Protein AF-A0A357AKC6-F1 (afdb_monomer_lite)

Structure (mmCIF, N/CA/C/O backbone):
data_AF-A0A357AKC6-F1
#
_entry.id   AF-A0A357AKC6-F1
#
loop_
_atom_site.group_PDB
_atom_site.id
_atom_site.type_symbol
_atom_site.label_atom_id
_atom_site.label_alt_id
_atom_site.label_comp_id
_atom_site.label_asym_id
_atom_site.label_entity_id
_atom_site.label_seq_id
_atom_site.pdbx_PDB_ins_code
_atom_site.Cartn_x
_atom_site.Cartn_y
_atom_site.Cartn_z
_atom_site.occupancy
_atom_site.B_iso_or_equiv
_atom_site.auth_seq_id
_atom_site.auth_comp_id
_atom_site.auth_asym_id
_atom_site.auth_atom_id
_atom_site.pdbx_PDB_model_num
ATOM 1 N N . MET A 1 1 ? -19.192 -5.968 -11.926 1.00 89.31 1 MET A N 1
ATOM 2 C CA . MET A 1 1 ? -19.084 -4.576 -11.437 1.00 89.31 1 MET A CA 1
ATOM 3 C C . MET A 1 1 ? -20.120 -4.270 -10.359 1.00 89.31 1 MET A C 1
ATOM 5 O O . MET A 1 1 ? -19.721 -4.027 -9.232 1.00 89.31 1 MET A O 1
ATOM 9 N N . CYS A 1 2 ? -21.424 -4.367 -10.644 1.00 94.50 2 CYS A N 1
ATOM 10 C CA . CYS A 1 2 ? -22.474 -4.076 -9.656 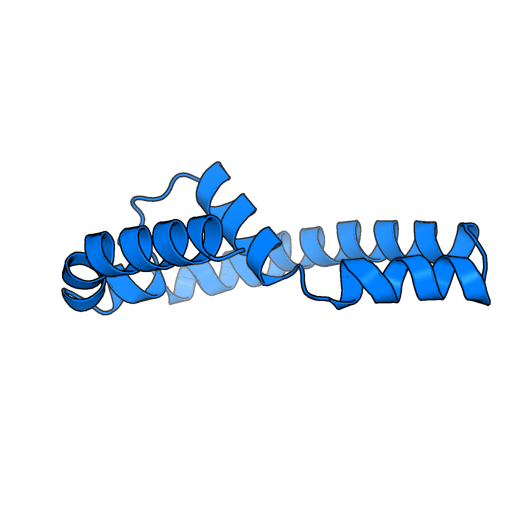1.00 94.50 2 CYS A CA 1
ATOM 11 C C . CYS A 1 2 ? -22.364 -4.931 -8.385 1.00 94.50 2 CYS A C 1
ATOM 13 O O . CYS A 1 2 ? -22.356 -4.374 -7.300 1.00 94.50 2 CYS A O 1
ATOM 15 N N . PHE A 1 3 ? -22.163 -6.249 -8.513 1.00 96.88 3 PHE A N 1
ATOM 16 C CA 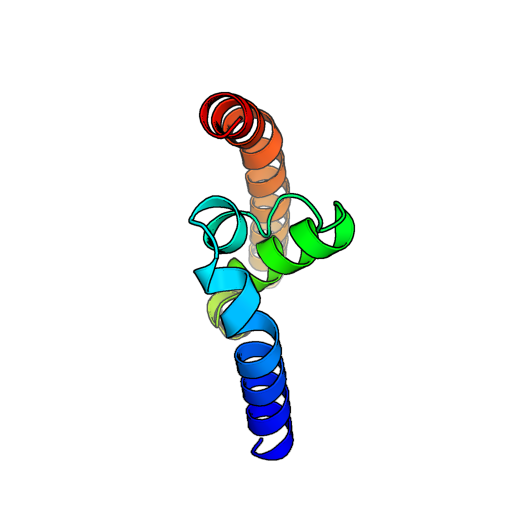. PHE A 1 3 ? -21.965 -7.133 -7.355 1.00 96.88 3 PHE A CA 1
ATOM 17 C C . PHE A 1 3 ? -20.784 -6.704 -6.470 1.00 96.88 3 PHE A C 1
ATOM 19 O O . PHE A 1 3 ? -20.928 -6.586 -5.261 1.00 96.88 3 PHE A O 1
ATOM 26 N N . TYR A 1 4 ? -19.634 -6.409 -7.082 1.00 94.56 4 TYR A N 1
ATOM 27 C CA . TYR A 1 4 ? -18.449 -5.925 -6.370 1.00 94.56 4 TYR A CA 1
ATOM 28 C C . TYR A 1 4 ? -18.740 -4.630 -5.598 1.00 94.56 4 TYR A C 1
ATOM 30 O O . TYR A 1 4 ? -18.477 -4.555 -4.402 1.00 94.56 4 TYR A O 1
ATOM 38 N N . ILE A 1 5 ? -19.353 -3.643 -6.260 1.00 96.44 5 ILE A N 1
ATOM 39 C CA . ILE A 1 5 ? -19.717 -2.368 -5.631 1.00 96.44 5 ILE A CA 1
ATOM 40 C C . ILE A 1 5 ? -20.699 -2.599 -4.476 1.00 96.44 5 ILE A C 1
ATOM 42 O O . ILE A 1 5 ? -20.510 -2.043 -3.398 1.00 96.44 5 ILE A O 1
ATOM 46 N N . SER A 1 6 ? -21.709 -3.452 -4.663 1.00 97.38 6 SER A N 1
ATOM 47 C CA . SER A 1 6 ? -22.677 -3.788 -3.615 1.00 97.38 6 SER A CA 1
ATOM 48 C C . SER A 1 6 ? -22.012 -4.417 -2.392 1.00 97.38 6 SER A C 1
ATOM 50 O O . SER A 1 6 ? -22.356 -4.053 -1.270 1.00 97.38 6 SER A O 1
ATOM 52 N N . VAL A 1 7 ? -21.036 -5.310 -2.585 1.00 97.19 7 VAL A N 1
ATOM 53 C CA . VAL A 1 7 ? -20.267 -5.909 -1.483 1.00 97.19 7 VAL A CA 1
ATOM 54 C C . VAL A 1 7 ? -19.449 -4.848 -0.744 1.00 97.19 7 VAL A C 1
ATOM 56 O O . VAL A 1 7 ? -19.517 -4.779 0.481 1.00 97.19 7 VAL A O 1
ATOM 59 N N . VAL A 1 8 ? -18.727 -3.984 -1.466 1.00 94.75 8 VAL A N 1
ATOM 60 C CA . VAL A 1 8 ? -17.906 -2.919 -0.861 1.00 94.75 8 VAL A CA 1
ATOM 61 C C . VAL A 1 8 ? -18.767 -1.932 -0.067 1.00 94.75 8 VAL A C 1
ATOM 63 O O . VAL A 1 8 ? -18.436 -1.608 1.074 1.00 94.75 8 VAL A O 1
ATOM 66 N N . ILE A 1 9 ? -19.905 -1.505 -0.624 1.00 96.12 9 ILE A N 1
ATOM 67 C CA . ILE A 1 9 ? -20.868 -0.641 0.076 1.00 96.12 9 ILE A CA 1
ATOM 68 C C . ILE A 1 9 ? -21.435 -1.350 1.311 1.00 96.12 9 ILE A C 1
ATOM 70 O O . ILE A 1 9 ? -21.532 -0.734 2.371 1.00 96.12 9 ILE A O 1
ATOM 74 N N . GLY A 1 10 ? -21.772 -2.638 1.199 1.00 96.38 10 GLY A N 1
ATOM 75 C CA . GLY A 1 10 ? -22.265 -3.441 2.318 1.00 96.38 10 GLY A CA 1
ATOM 76 C C . GLY A 1 10 ? -21.273 -3.486 3.480 1.00 96.38 10 GLY A C 1
ATOM 77 O O . GLY A 1 10 ? -21.648 -3.201 4.617 1.00 96.38 10 GLY A O 1
ATOM 78 N N . ILE A 1 11 ? -19.993 -3.742 3.193 1.00 93.94 11 ILE A N 1
ATOM 79 C CA . ILE A 1 11 ? -18.917 -3.695 4.193 1.00 93.94 11 ILE A CA 1
ATOM 80 C C . ILE A 1 11 ? -18.859 -2.298 4.826 1.00 93.94 11 ILE A C 1
ATOM 82 O O . ILE A 1 11 ? -18.925 -2.180 6.051 1.00 93.94 11 ILE A O 1
ATOM 86 N N . GLY A 1 12 ? -18.835 -1.236 4.016 1.00 92.19 12 GLY A N 1
ATOM 87 C CA . GLY A 1 12 ? -18.830 0.143 4.509 1.00 92.19 12 GLY A CA 1
ATOM 88 C C . GLY A 1 12 ? -19.980 0.430 5.477 1.00 92.19 12 GLY A C 1
ATOM 89 O O . GLY A 1 12 ? -19.749 0.938 6.571 1.00 92.19 12 GLY A O 1
ATOM 90 N N . PHE A 1 13 ? -21.203 0.026 5.133 1.00 95.19 13 PHE A N 1
ATOM 91 C CA . PHE A 1 13 ? -22.378 0.236 5.980 1.00 95.19 13 PHE A CA 1
ATOM 92 C C . PHE A 1 13 ? -22.303 -0.544 7.301 1.00 95.19 13 PHE A C 1
ATOM 94 O O . PHE A 1 13 ? -22.634 -0.001 8.356 1.00 95.19 13 PHE A O 1
ATOM 101 N N . THR A 1 14 ? -21.815 -1.790 7.275 1.00 93.06 14 THR A N 1
ATOM 102 C CA . THR A 1 14 ? -21.669 -2.604 8.497 1.00 93.06 14 THR A CA 1
ATOM 103 C C . THR A 1 14 ? -20.671 -2.017 9.495 1.00 93.06 14 THR A C 1
ATOM 105 O O . THR A 1 14 ? -20.913 -2.068 10.701 1.00 93.06 14 THR A O 1
ATOM 108 N N . TYR A 1 15 ? -19.580 -1.413 9.014 1.00 90.00 15 TYR A N 1
ATOM 109 C CA . TYR A 1 15 ? -18.545 -0.831 9.873 1.00 90.00 15 TYR A CA 1
ATOM 110 C C . TYR A 1 15 ? -18.728 0.671 10.134 1.00 90.00 15 TYR A C 1
ATOM 112 O O . TYR A 1 15 ? -18.105 1.197 11.057 1.00 90.00 15 TYR A O 1
ATOM 120 N N . ALA A 1 16 ? -19.620 1.357 9.408 1.00 89.94 16 ALA A N 1
ATOM 121 C CA . ALA A 1 16 ? -19.869 2.794 9.552 1.00 89.94 16 ALA A CA 1
ATOM 122 C C . ALA A 1 16 ? -20.279 3.194 10.974 1.00 89.94 16 ALA A C 1
ATOM 124 O O . ALA A 1 16 ? -19.856 4.239 11.467 1.00 89.94 16 ALA A O 1
ATOM 125 N N . LYS A 1 17 ? -21.079 2.364 11.656 1.00 88.56 17 LYS A N 1
ATOM 126 C CA . LYS A 1 17 ? -21.483 2.637 13.041 1.00 88.56 17 LYS A CA 1
ATOM 127 C C . LYS A 1 17 ? -20.272 2.651 13.975 1.00 88.56 17 LYS A C 1
ATOM 129 O O . LYS A 1 17 ? -20.076 3.630 14.680 1.00 88.56 17 LYS A O 1
ATOM 134 N N . ARG A 1 18 ? -19.433 1.613 13.905 1.00 86.19 18 ARG A N 1
ATOM 135 C CA . ARG A 1 18 ? -18.218 1.478 14.723 1.00 86.19 18 ARG A CA 1
ATOM 136 C C . ARG A 1 18 ? -17.193 2.573 14.421 1.00 86.19 18 ARG A C 1
ATOM 138 O O . ARG A 1 18 ? -16.571 3.106 15.331 1.00 86.19 18 ARG A O 1
ATOM 145 N N . ALA A 1 19 ? -17.035 2.931 13.149 1.00 85.88 19 ALA A N 1
ATOM 146 C CA . ALA A 1 19 ? -16.120 3.990 12.734 1.00 85.88 19 ALA A CA 1
ATOM 147 C C . ALA A 1 19 ? -16.530 5.370 13.285 1.00 85.88 19 ALA A C 1
ATOM 149 O O . ALA A 1 19 ? -15.660 6.163 13.620 1.00 85.88 19 ALA A O 1
ATOM 150 N N . ASN A 1 20 ? -17.832 5.642 13.436 1.00 89.75 20 ASN A N 1
ATOM 151 C CA . ASN A 1 20 ? -18.338 6.912 13.974 1.00 89.75 20 ASN A CA 1
ATOM 152 C C . ASN A 1 20 ? -18.286 7.021 15.510 1.00 89.75 20 ASN A C 1
ATOM 154 O O . ASN A 1 20 ? -18.570 8.089 16.046 1.00 89.75 20 ASN A O 1
ATOM 158 N N . GLU A 1 21 ? -17.944 5.952 16.235 1.00 90.31 21 GLU A N 1
ATOM 159 C CA . GLU A 1 21 ? -17.922 5.967 17.707 1.00 90.31 21 GLU A CA 1
ATOM 160 C C . GLU A 1 21 ? -16.785 6.826 18.279 1.00 90.31 21 GLU A C 1
ATOM 162 O O . GLU A 1 21 ? -16.931 7.394 19.360 1.00 90.31 21 GLU A O 1
ATOM 167 N N . SER A 1 22 ? -15.650 6.929 17.581 1.00 89.81 22 SER A N 1
ATOM 168 C CA . SER A 1 22 ? -14.532 7.781 17.995 1.00 89.81 22 SER A CA 1
ATOM 169 C C . SER A 1 22 ? -13.561 8.054 16.847 1.00 89.81 22 SER A C 1
ATOM 171 O O . SER A 1 22 ? -13.437 7.261 15.911 1.00 89.81 22 SER A O 1
ATOM 173 N N . SER A 1 23 ? -12.788 9.138 16.959 1.00 86.25 23 SER A N 1
ATOM 174 C CA . SER A 1 23 ? -11.698 9.434 16.021 1.00 86.25 23 SER A CA 1
ATOM 175 C C . SER A 1 23 ? -10.637 8.329 15.987 1.00 86.25 23 SER A C 1
ATOM 177 O O . SER A 1 23 ? -10.023 8.108 14.950 1.00 86.25 23 SER A O 1
ATOM 179 N N . GLU A 1 24 ? -10.431 7.597 17.085 1.00 86.94 24 GLU A N 1
ATOM 180 C CA . GLU A 1 24 ? -9.501 6.462 17.128 1.00 86.94 24 GLU A CA 1
ATOM 181 C C . GLU A 1 24 ? -10.023 5.266 16.311 1.00 86.94 24 GLU A C 1
ATOM 183 O O . GLU A 1 24 ? -9.284 4.642 15.543 1.00 86.94 24 GLU A O 1
ATOM 188 N N . ASN A 1 25 ? -11.320 4.971 16.417 1.00 87.75 25 ASN A N 1
ATOM 189 C CA . ASN A 1 25 ? -11.960 3.940 15.607 1.00 87.75 25 ASN A CA 1
ATOM 190 C C . ASN A 1 25 ? -11.976 4.319 14.123 1.00 87.75 25 ASN A C 1
ATOM 192 O O . ASN A 1 25 ? -11.761 3.450 13.280 1.00 87.75 25 ASN A O 1
ATOM 196 N N . PHE A 1 26 ? -12.170 5.601 13.809 1.00 87.25 26 PHE A N 1
ATOM 197 C CA . PHE A 1 26 ? -12.161 6.099 12.438 1.00 87.25 26 PHE A CA 1
ATOM 198 C C . PHE A 1 26 ? -10.763 6.080 11.802 1.00 87.25 26 PHE A C 1
ATOM 200 O O . PHE A 1 26 ? -10.601 5.597 10.685 1.00 87.25 26 PHE A O 1
ATOM 207 N N . LEU A 1 27 ? -9.749 6.596 12.505 1.00 85.62 27 LEU A N 1
ATOM 208 C CA . LEU A 1 27 ? -8.416 6.824 11.934 1.00 85.62 27 LEU A CA 1
ATOM 209 C C . LEU A 1 27 ? -7.524 5.580 11.955 1.00 85.62 27 LEU A C 1
ATOM 211 O O . LEU A 1 27 ? -6.726 5.392 11.040 1.00 85.62 27 LEU A O 1
ATOM 215 N N . ILE A 1 28 ? -7.622 4.746 12.995 1.00 86.88 28 ILE A N 1
ATOM 216 C CA . ILE A 1 28 ? -6.716 3.600 13.192 1.00 86.88 28 ILE A CA 1
ATOM 217 C C . ILE A 1 28 ? -7.453 2.284 13.480 1.00 86.88 28 ILE A C 1
ATOM 219 O O . ILE A 1 28 ? -6.836 1.310 13.919 1.00 86.88 28 ILE A O 1
ATOM 223 N N . GLY A 1 29 ? -8.775 2.234 13.271 1.00 86.44 29 GLY A N 1
ATOM 224 C CA . GLY A 1 29 ? -9.577 1.022 13.480 1.00 86.44 29 GLY A CA 1
ATOM 225 C C . GLY A 1 29 ? -9.551 0.514 14.927 1.00 86.44 29 GLY A C 1
ATOM 226 O O . GLY A 1 29 ? -9.636 -0.699 15.165 1.00 86.44 29 GLY A O 1
ATOM 227 N N . GLY A 1 30 ? -9.325 1.419 15.890 1.00 85.25 30 GLY A N 1
ATOM 228 C CA . GLY A 1 30 ? -9.158 1.088 17.308 1.00 85.25 30 GLY A CA 1
ATOM 229 C C . GLY A 1 30 ? -7.974 0.155 17.583 1.00 85.25 30 GLY A C 1
ATOM 230 O O . GLY A 1 30 ? -8.012 -0.612 18.541 1.00 85.25 30 GLY A O 1
ATOM 231 N N . ARG A 1 31 ? -6.965 0.123 16.695 1.00 86.44 31 ARG A N 1
ATOM 232 C CA . ARG A 1 31 ? -5.771 -0.748 16.781 1.00 86.44 31 ARG A CA 1
ATOM 233 C C . ARG A 1 31 ? -6.079 -2.249 16.853 1.00 86.44 31 ARG A C 1
ATOM 235 O O . ARG A 1 31 ? -5.230 -3.041 17.249 1.00 86.44 31 ARG A O 1
ATOM 242 N N . THR A 1 32 ? -7.283 -2.643 16.440 1.00 86.19 32 THR A N 1
ATOM 243 C CA . THR A 1 32 ? -7.730 -4.046 16.450 1.00 86.19 32 THR A CA 1
ATOM 244 C C . THR A 1 32 ? -7.318 -4.819 15.196 1.00 86.19 32 THR A C 1
ATOM 246 O O . THR A 1 32 ? -7.407 -6.045 15.164 1.00 86.19 32 THR A O 1
ATOM 249 N N . LEU A 1 33 ? -6.848 -4.114 14.163 1.00 85.50 33 LEU A N 1
ATOM 250 C CA . LEU A 1 33 ? -6.389 -4.705 12.911 1.00 85.50 33 LEU A CA 1
ATOM 251 C C . LEU A 1 33 ? -4.955 -5.225 13.068 1.00 85.50 33 LEU A C 1
ATOM 253 O O . LEU A 1 33 ? -4.032 -4.478 13.397 1.00 85.50 33 LEU A O 1
ATOM 257 N N . GLY A 1 34 ? -4.770 -6.523 12.824 1.00 87.69 34 GLY A N 1
ATOM 258 C CA . GLY A 1 34 ? -3.455 -7.157 12.868 1.00 87.69 34 GLY A CA 1
ATOM 259 C C . GLY A 1 34 ? -2.487 -6.600 11.810 1.00 87.69 34 GLY A C 1
ATOM 260 O O . GLY A 1 34 ? -2.916 -5.997 10.824 1.00 87.69 34 GLY A O 1
ATOM 261 N N . PRO A 1 35 ? -1.173 -6.838 11.968 1.00 87.44 35 PRO A N 1
ATOM 262 C CA . PRO A 1 35 ? -0.137 -6.244 11.118 1.00 87.44 35 PRO A CA 1
ATOM 263 C C . PRO A 1 35 ? -0.305 -6.571 9.628 1.00 87.44 35 PRO A C 1
ATOM 265 O O . PRO A 1 35 ? -0.077 -5.705 8.793 1.00 87.44 35 PRO A O 1
ATOM 268 N N . TRP A 1 36 ? -0.762 -7.780 9.293 1.00 88.81 36 TRP A N 1
ATOM 269 C CA . TRP A 1 36 ? -0.983 -8.203 7.907 1.00 88.81 36 TRP A CA 1
ATOM 270 C C . TRP A 1 36 ? -2.103 -7.427 7.215 1.00 88.81 36 TRP A C 1
ATOM 272 O O . TRP A 1 36 ? -1.916 -6.933 6.109 1.00 88.81 36 TRP A O 1
ATOM 282 N N . VAL A 1 37 ? -3.251 -7.283 7.883 1.00 90.06 37 VAL A N 1
ATOM 283 C CA . VAL A 1 37 ? -4.408 -6.558 7.334 1.00 90.06 37 VAL A CA 1
ATOM 284 C C . VAL A 1 37 ? -4.073 -5.076 7.186 1.00 90.06 37 VAL A C 1
ATOM 286 O O . VAL A 1 37 ? -4.388 -4.471 6.167 1.00 90.06 37 VAL A O 1
ATOM 289 N N . THR A 1 38 ? -3.366 -4.511 8.167 1.00 89.25 38 THR A N 1
ATOM 290 C CA . THR A 1 38 ? -2.897 -3.123 8.124 1.00 89.25 38 THR A CA 1
ATOM 291 C C . THR A 1 38 ? -1.895 -2.894 6.990 1.00 89.25 38 THR A C 1
ATOM 293 O O . THR A 1 38 ? -2.027 -1.914 6.263 1.00 89.25 38 THR A O 1
ATOM 296 N N . ALA A 1 39 ? -0.934 -3.803 6.785 1.00 88.00 39 ALA A N 1
ATOM 297 C CA . ALA A 1 39 ? 0.023 -3.710 5.681 1.00 88.00 39 ALA A CA 1
ATOM 298 C C . ALA A 1 39 ? -0.665 -3.829 4.312 1.00 88.00 39 ALA A C 1
ATOM 300 O O . ALA A 1 39 ? -0.410 -3.017 3.431 1.00 88.00 39 ALA A O 1
ATOM 301 N N . MET A 1 40 ? -1.593 -4.778 4.149 1.00 89.62 40 MET A N 1
ATOM 302 C CA . MET A 1 40 ? -2.377 -4.914 2.916 1.00 89.62 40 MET A CA 1
ATOM 303 C C . MET A 1 40 ? -3.239 -3.680 2.638 1.00 89.62 40 MET A C 1
ATOM 305 O O . MET A 1 40 ? -3.344 -3.263 1.490 1.00 89.62 40 MET A O 1
ATOM 309 N N . GLY A 1 41 ? -3.839 -3.083 3.672 1.00 89.25 41 GLY A N 1
ATOM 310 C CA . GLY A 1 41 ? -4.600 -1.841 3.541 1.00 89.25 41 GLY A CA 1
ATOM 311 C C . GLY A 1 41 ? -3.724 -0.652 3.140 1.00 89.25 41 GLY A C 1
ATOM 312 O O . GLY A 1 41 ? -4.139 0.154 2.309 1.00 89.25 41 GLY A O 1
ATOM 313 N N . ALA A 1 42 ? -2.508 -0.568 3.686 1.00 87.75 42 ALA A N 1
ATOM 314 C CA . ALA A 1 42 ? -1.535 0.454 3.312 1.00 87.75 42 ALA A CA 1
ATOM 315 C C . ALA A 1 42 ? -1.107 0.313 1.842 1.00 87.75 42 ALA A C 1
ATOM 317 O O . ALA A 1 42 ? -1.215 1.276 1.091 1.00 87.75 42 ALA A O 1
ATOM 318 N N . GLU A 1 43 ? -0.726 -0.893 1.414 1.00 85.31 43 GLU A N 1
ATOM 319 C CA . GLU A 1 43 ? -0.352 -1.170 0.021 1.00 85.31 43 GLU A CA 1
ATOM 320 C C . GLU A 1 43 ? -1.527 -0.946 -0.936 1.00 85.31 43 GLU A C 1
ATOM 322 O O . GLU A 1 43 ? -1.379 -0.269 -1.943 1.00 85.31 43 GLU A O 1
ATOM 327 N N . ALA A 1 44 ? -2.734 -1.418 -0.609 1.00 87.69 44 ALA A N 1
ATOM 328 C CA . ALA A 1 44 ? -3.917 -1.170 -1.438 1.00 87.69 44 ALA A CA 1
ATOM 329 C C . ALA A 1 44 ? -4.242 0.328 -1.588 1.00 87.69 44 ALA A C 1
ATOM 331 O O . ALA A 1 44 ? -4.809 0.726 -2.602 1.00 87.69 44 ALA A O 1
ATOM 332 N N . SER A 1 45 ? -3.888 1.146 -0.591 1.00 86.81 45 SER A N 1
ATOM 333 C CA . SER A 1 45 ? -4.053 2.604 -0.642 1.00 86.81 45 SER A CA 1
ATOM 334 C C . SER A 1 45 ? -2.963 3.290 -1.471 1.00 86.81 45 SER A C 1
ATOM 336 O O . SER A 1 45 ? -3.241 4.300 -2.114 1.00 86.81 45 SER A O 1
ATOM 338 N N . ASP A 1 46 ? -1.741 2.750 -1.467 1.00 85.06 46 ASP A N 1
ATOM 339 C CA . ASP A 1 46 ? -0.628 3.212 -2.310 1.00 85.06 46 ASP A CA 1
ATOM 340 C C . ASP A 1 46 ? -0.853 2.858 -3.795 1.00 85.06 46 ASP A C 1
ATOM 342 O O . ASP A 1 46 ? -0.540 3.623 -4.714 1.00 85.06 46 ASP A O 1
ATOM 346 N N . MET A 1 47 ? -1.483 1.709 -4.040 1.00 84.25 47 MET A N 1
ATOM 347 C CA . MET A 1 47 ? -1.741 1.159 -5.367 1.00 84.25 47 MET A CA 1
ATOM 348 C C . MET A 1 47 ? -2.875 1.915 -6.076 1.00 84.25 47 MET A C 1
ATOM 350 O O . MET A 1 47 ? -4.056 1.595 -5.953 1.00 84.25 47 MET A O 1
ATOM 354 N N . SER A 1 48 ? -2.511 2.909 -6.884 1.00 83.31 48 SER A N 1
ATOM 355 C CA . SER A 1 48 ? -3.439 3.604 -7.786 1.00 83.31 48 SER A CA 1
ATOM 356 C C . SER A 1 48 ? -3.364 3.073 -9.225 1.00 83.31 48 SER A C 1
ATOM 358 O O . SER A 1 48 ? -2.611 2.149 -9.545 1.00 83.31 48 SER A O 1
ATOM 360 N N . GLY A 1 49 ? -4.091 3.719 -10.147 1.00 79.88 49 GLY A N 1
ATOM 361 C CA . GLY A 1 49 ? -3.952 3.475 -11.589 1.00 79.88 49 GLY A CA 1
ATOM 362 C C . GLY A 1 49 ? -2.518 3.648 -12.118 1.00 79.88 49 GLY A C 1
ATOM 363 O O . GLY A 1 49 ? -2.203 3.136 -13.192 1.00 79.88 49 GLY A O 1
ATOM 364 N N . TRP A 1 50 ? -1.633 4.299 -11.350 1.00 83.38 50 TRP A N 1
ATOM 365 C CA . TRP A 1 50 ? -0.199 4.362 -11.627 1.00 83.38 50 TRP A CA 1
ATOM 366 C C . TRP A 1 50 ? 0.444 2.979 -11.749 1.00 83.38 50 TRP A C 1
ATOM 368 O O . TRP A 1 50 ? 1.230 2.762 -12.666 1.00 83.38 50 TRP A O 1
ATOM 378 N N . LEU A 1 51 ? 0.108 2.015 -10.890 1.00 81.56 51 LEU A N 1
ATOM 379 C CA . LEU A 1 51 ? 0.747 0.702 -10.991 1.00 81.56 51 LEU A CA 1
ATOM 380 C C . LEU A 1 51 ? 0.221 -0.087 -12.198 1.00 81.56 51 LEU A C 1
ATOM 382 O O . LEU A 1 51 ? 0.973 -0.813 -12.844 1.00 81.56 51 LEU A O 1
ATOM 386 N N . LEU A 1 52 ? -1.060 0.105 -12.531 1.00 83.50 52 LEU A N 1
ATOM 387 C CA . LEU A 1 52 ? -1.717 -0.575 -13.646 1.00 83.50 52 LEU A CA 1
ATOM 388 C C . LEU A 1 52 ? -1.279 -0.039 -15.016 1.00 83.50 52 LEU A C 1
ATOM 390 O O . LEU A 1 52 ? -1.166 -0.817 -15.956 1.00 83.50 52 LEU A O 1
ATOM 394 N N . MET A 1 53 ? -1.053 1.272 -15.143 1.00 89.19 53 MET A N 1
ATOM 395 C CA . MET A 1 53 ? -0.755 1.913 -16.435 1.00 89.19 53 MET A CA 1
ATOM 396 C C . MET A 1 53 ? 0.631 2.565 -16.482 1.00 89.19 53 MET A C 1
ATOM 398 O O . MET A 1 53 ? 1.263 2.583 -17.533 1.00 89.19 53 MET A O 1
ATOM 402 N N . GLY A 1 54 ? 1.127 3.079 -15.359 1.00 89.56 54 GLY A N 1
ATOM 403 C CA . GLY A 1 54 ? 2.411 3.775 -15.262 1.00 89.56 54 GLY A CA 1
ATOM 404 C C . GLY A 1 54 ? 3.609 2.841 -15.375 1.00 89.56 54 GLY A C 1
ATOM 405 O O . GLY A 1 54 ? 4.427 3.019 -16.270 1.00 89.56 54 GLY A O 1
ATOM 406 N N . LEU A 1 55 ? 3.692 1.804 -14.535 1.00 89.62 55 LEU A N 1
ATOM 407 C CA . LEU A 1 55 ? 4.786 0.818 -14.586 1.00 89.62 55 LEU A CA 1
ATOM 408 C C . LEU A 1 55 ? 4.867 0.092 -15.946 1.00 89.62 55 LEU A C 1
ATOM 410 O O . LEU A 1 55 ? 5.954 0.045 -16.529 1.00 89.62 55 LEU A O 1
ATOM 414 N N . PRO A 1 56 ? 3.748 -0.396 -16.522 1.00 91.31 56 PRO A N 1
ATOM 415 C CA . PRO A 1 56 ? 3.745 -0.921 -17.886 1.00 91.31 56 PRO A CA 1
ATOM 416 C C . PRO A 1 56 ? 4.075 0.133 -18.947 1.00 91.31 56 PRO A C 1
ATOM 418 O O . PRO A 1 56 ? 4.737 -0.189 -19.927 1.00 91.31 56 PRO A O 1
ATOM 421 N N . GLY A 1 57 ? 3.669 1.391 -18.751 1.00 93.12 57 GLY A N 1
ATOM 422 C CA . GLY A 1 57 ? 4.032 2.502 -19.632 1.00 93.12 57 GLY A CA 1
ATOM 423 C C . GLY A 1 57 ? 5.539 2.773 -19.653 1.00 93.12 57 GLY A C 1
ATOM 424 O O . GLY A 1 57 ? 6.116 2.940 -20.727 1.00 93.12 57 GLY A O 1
ATOM 425 N N . VAL A 1 58 ? 6.196 2.735 -18.488 1.00 92.50 58 VAL A N 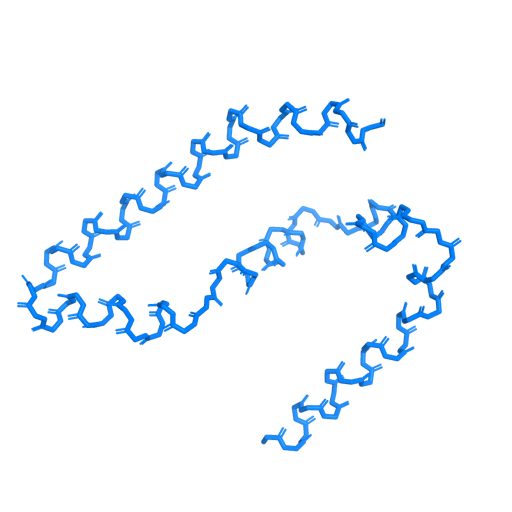1
ATOM 426 C CA . VAL A 1 58 ? 7.661 2.826 -18.376 1.00 92.50 58 VAL A CA 1
ATOM 427 C C . VAL A 1 58 ? 8.316 1.651 -19.096 1.00 92.50 58 VAL A C 1
ATOM 429 O O . VAL A 1 58 ? 9.213 1.864 -19.909 1.00 92.50 58 VAL A O 1
ATOM 432 N N . ALA A 1 59 ? 7.826 0.430 -18.871 1.00 93.69 59 ALA A N 1
ATOM 433 C CA . ALA A 1 59 ? 8.338 -0.757 -19.552 1.00 93.69 59 ALA A CA 1
ATOM 434 C C . ALA A 1 59 ? 8.183 -0.667 -21.079 1.00 93.69 59 ALA A C 1
ATOM 436 O O . ALA A 1 59 ? 9.084 -1.061 -21.815 1.00 93.69 59 ALA A O 1
ATOM 437 N N . TYR A 1 60 ? 7.053 -0.138 -21.549 1.00 93.19 60 TYR A N 1
ATOM 438 C CA . TYR A 1 60 ? 6.754 0.021 -22.968 1.00 93.19 60 TYR A CA 1
ATOM 439 C C . TYR A 1 60 ? 7.668 1.052 -23.643 1.00 93.19 60 TYR A C 1
ATOM 441 O O . TYR A 1 60 ? 8.124 0.821 -24.760 1.00 93.19 60 TYR A O 1
ATOM 449 N N . TRP A 1 61 ? 7.942 2.178 -22.979 1.00 94.31 61 TRP A N 1
ATOM 450 C CA . TRP A 1 61 ? 8.667 3.298 -23.585 1.00 94.31 61 TRP A CA 1
ATOM 451 C C . TRP A 1 61 ? 10.186 3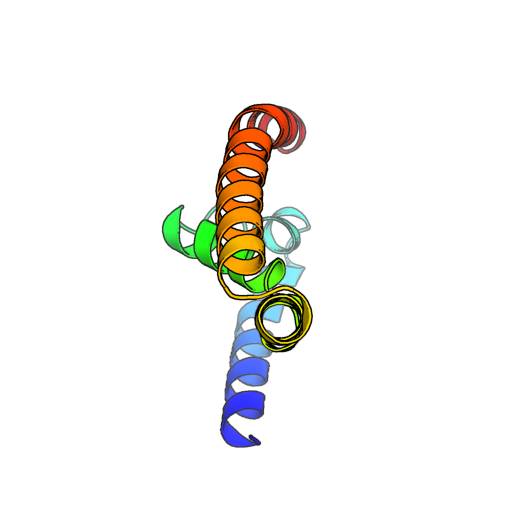.239 -23.386 1.00 94.31 61 TRP A C 1
ATOM 453 O O . TRP A 1 61 ? 10.943 3.581 -24.292 1.00 94.31 61 TRP A O 1
ATOM 463 N N . PHE A 1 62 ? 10.631 2.817 -22.202 1.00 93.19 62 PHE A N 1
ATOM 464 C CA . PHE A 1 62 ? 12.042 2.810 -21.799 1.00 93.19 62 PHE A CA 1
ATOM 465 C C . PHE A 1 62 ? 12.628 1.396 -21.706 1.00 93.19 62 PHE A C 1
ATOM 467 O O . PHE A 1 62 ? 13.840 1.227 -21.644 1.00 93.19 62 PHE A O 1
ATOM 474 N N . GLY A 1 63 ? 11.783 0.366 -21.786 1.00 93.56 63 GLY A N 1
ATOM 475 C CA . GLY A 1 63 ? 12.196 -1.030 -21.730 1.00 93.56 63 GLY A CA 1
ATOM 476 C C . GLY A 1 63 ? 12.089 -1.637 -20.332 1.00 93.56 63 GLY A C 1
ATOM 477 O O . GLY A 1 63 ? 11.852 -0.973 -19.322 1.00 93.56 63 GLY A O 1
ATOM 478 N N . LEU A 1 64 ? 12.257 -2.960 -20.274 1.00 93.38 64 LEU A N 1
ATOM 479 C CA . LEU A 1 64 ? 12.025 -3.741 -19.056 1.00 93.38 64 LEU A CA 1
ATOM 480 C C . LEU A 1 64 ? 13.028 -3.423 -17.936 1.00 93.38 64 LEU A C 1
ATOM 482 O O . LEU A 1 64 ? 12.671 -3.493 -16.764 1.00 93.38 64 LEU A O 1
ATOM 486 N N . SER A 1 65 ? 14.263 -3.058 -18.290 1.00 93.56 65 SER A N 1
ATOM 487 C CA . SER A 1 65 ? 15.311 -2.708 -17.324 1.00 93.56 65 SER A CA 1
ATOM 488 C C . SER A 1 65 ? 14.876 -1.545 -16.428 1.00 93.56 65 SER A C 1
ATOM 490 O O . SER A 1 65 ? 14.901 -1.665 -15.204 1.00 93.56 65 SER A O 1
ATOM 492 N N . ASP A 1 66 ? 14.403 -0.450 -17.022 1.00 92.25 66 ASP A N 1
ATOM 493 C CA . ASP A 1 66 ? 13.959 0.739 -16.292 1.00 92.25 66 ASP A CA 1
ATOM 494 C C . ASP A 1 66 ? 12.720 0.473 -15.432 1.00 92.25 66 ASP A C 1
ATOM 496 O O . ASP A 1 66 ? 12.626 0.952 -14.299 1.00 92.25 66 ASP A O 1
ATOM 500 N N . ALA A 1 67 ? 11.794 -0.360 -15.913 1.00 92.25 67 ALA A N 1
ATOM 501 C CA . ALA A 1 67 ? 10.638 -0.777 -15.123 1.00 92.25 67 ALA A CA 1
ATOM 502 C C . ALA A 1 67 ? 11.046 -1.602 -13.888 1.00 92.25 67 ALA A C 1
ATOM 504 O O . ALA A 1 67 ? 10.530 -1.376 -12.791 1.00 92.25 67 ALA A O 1
ATOM 505 N N . VAL A 1 68 ? 12.010 -2.517 -14.036 1.00 94.44 68 VAL A N 1
ATOM 506 C CA . VAL A 1 68 ? 12.538 -3.322 -12.923 1.00 94.44 68 VAL A CA 1
ATOM 507 C C . VAL A 1 68 ? 13.279 -2.445 -11.915 1.00 94.44 68 VAL A C 1
ATOM 509 O O . VAL A 1 68 ? 13.037 -2.565 -10.714 1.00 94.44 68 VAL A O 1
ATOM 512 N N . TRP A 1 69 ? 14.124 -1.520 -12.374 1.00 94.75 69 TRP A N 1
ATOM 513 C CA . TRP A 1 69 ? 14.805 -0.577 -11.482 1.00 94.75 69 TRP A CA 1
ATOM 514 C C . TRP A 1 69 ? 13.831 0.337 -10.743 1.00 94.75 69 TRP A C 1
ATOM 516 O O . TRP A 1 69 ? 14.027 0.598 -9.557 1.00 94.75 69 TRP A O 1
ATOM 526 N N . THR A 1 70 ? 12.748 0.750 -11.401 1.00 92.81 70 THR A N 1
ATOM 527 C CA . THR A 1 70 ? 11.660 1.498 -10.760 1.00 92.81 70 THR A CA 1
ATOM 528 C C . THR A 1 70 ? 11.021 0.675 -9.640 1.00 92.81 70 THR A C 1
ATOM 530 O O . THR A 1 70 ? 10.881 1.170 -8.524 1.00 92.81 70 THR A O 1
ATOM 533 N N . ALA A 1 71 ? 10.698 -0.598 -9.890 1.00 91.19 71 ALA A N 1
ATOM 534 C CA . ALA A 1 71 ? 10.128 -1.484 -8.874 1.00 91.19 71 ALA A CA 1
ATOM 535 C C . ALA A 1 71 ? 11.079 -1.711 -7.682 1.00 91.19 71 ALA A C 1
ATOM 537 O O . ALA A 1 71 ? 10.648 -1.656 -6.530 1.00 91.19 71 ALA A O 1
ATOM 538 N N . ILE A 1 72 ? 12.378 -1.907 -7.938 1.00 94.88 72 ILE A N 1
ATOM 539 C CA . ILE A 1 72 ? 13.399 -2.043 -6.886 1.00 94.88 72 ILE A CA 1
ATOM 540 C C . ILE A 1 72 ? 13.514 -0.749 -6.070 1.00 94.88 72 ILE A C 1
ATOM 542 O O . ILE A 1 72 ? 13.549 -0.793 -4.840 1.00 94.88 72 ILE A O 1
ATOM 546 N N . GLY A 1 73 ? 13.549 0.405 -6.740 1.00 94.62 73 GLY A N 1
ATOM 547 C CA . GLY A 1 73 ? 13.608 1.711 -6.090 1.00 94.62 73 GLY A CA 1
ATOM 548 C C . GLY A 1 73 ? 12.398 1.967 -5.193 1.00 94.62 73 GLY A C 1
ATOM 549 O O . GLY A 1 73 ? 12.571 2.422 -4.063 1.00 94.62 73 GLY A O 1
ATOM 550 N N . LEU A 1 74 ? 11.197 1.606 -5.655 1.00 91.62 74 LEU A N 1
ATOM 551 C CA . LEU A 1 74 ? 9.968 1.681 -4.862 1.00 91.62 74 LEU A CA 1
ATOM 552 C C . LEU A 1 74 ? 10.032 0.764 -3.639 1.00 91.62 74 LEU A C 1
ATOM 554 O O . LEU A 1 74 ? 9.797 1.228 -2.529 1.00 91.62 74 LEU A O 1
ATOM 558 N N . LEU A 1 75 ? 10.439 -0.498 -3.807 1.00 91.50 75 LEU A N 1
ATOM 559 C CA . LEU A 1 75 ? 10.583 -1.445 -2.697 1.00 91.50 75 LEU A CA 1
ATOM 560 C C . LEU A 1 75 ? 11.516 -0.898 -1.603 1.00 91.50 75 LEU A C 1
ATOM 562 O O . LEU A 1 75 ? 11.168 -0.887 -0.419 1.00 91.50 75 LEU A O 1
ATOM 566 N N . ILE A 1 76 ? 12.701 -0.427 -2.000 1.00 95.94 76 ILE A N 1
ATOM 567 C CA . ILE A 1 76 ? 13.691 0.124 -1.069 1.00 95.94 76 ILE A CA 1
ATOM 568 C C . ILE A 1 76 ? 13.161 1.417 -0.440 1.00 95.94 76 ILE A C 1
ATOM 570 O O . ILE A 1 76 ? 13.254 1.588 0.775 1.00 95.94 76 ILE A O 1
ATOM 574 N N . GLY A 1 77 ? 12.579 2.313 -1.238 1.00 93.75 77 GLY A N 1
ATOM 575 C CA . GLY A 1 77 ? 12.020 3.580 -0.774 1.00 93.75 77 GLY A CA 1
ATOM 576 C C . GLY A 1 77 ? 10.920 3.389 0.269 1.00 93.75 77 GLY A C 1
ATOM 577 O O . GLY A 1 77 ? 10.981 4.001 1.337 1.00 93.75 77 GLY A O 1
ATOM 578 N N . THR A 1 78 ? 9.969 2.492 0.009 1.00 91.44 78 THR A N 1
ATOM 579 C CA . THR A 1 78 ? 8.880 2.153 0.935 1.00 91.44 78 THR A CA 1
ATOM 580 C C . THR A 1 78 ? 9.421 1.543 2.225 1.00 91.44 78 THR A C 1
ATOM 582 O O . THR A 1 78 ? 9.033 1.965 3.318 1.00 91.44 78 THR A O 1
ATOM 585 N N . TYR A 1 79 ? 10.386 0.623 2.130 1.00 91.25 79 TYR A N 1
ATOM 586 C CA . TYR A 1 79 ? 11.025 0.040 3.311 1.00 91.25 79 TYR A CA 1
ATOM 587 C C . TYR A 1 79 ? 11.726 1.098 4.176 1.00 91.25 79 TYR A C 1
ATOM 589 O O . TYR A 1 79 ? 11.520 1.150 5.392 1.00 91.25 79 TYR A O 1
ATOM 597 N N . LEU A 1 80 ? 12.523 1.977 3.563 1.00 94.56 80 LEU A N 1
ATOM 598 C CA . LEU A 1 80 ? 13.214 3.048 4.282 1.00 94.56 80 LEU A CA 1
ATOM 599 C C . LEU A 1 80 ? 12.220 4.056 4.880 1.00 94.56 80 LEU A C 1
ATOM 601 O O . LEU A 1 80 ? 12.411 4.502 6.014 1.00 94.56 80 LEU A O 1
ATOM 605 N N . ASN A 1 81 ? 11.134 4.377 4.172 1.00 92.00 81 ASN A N 1
ATOM 606 C CA . ASN A 1 81 ? 10.063 5.222 4.695 1.00 92.00 81 ASN A CA 1
ATOM 607 C C . ASN A 1 81 ? 9.457 4.624 5.974 1.00 92.00 81 ASN A C 1
ATOM 609 O O . ASN A 1 81 ? 9.361 5.311 6.994 1.00 92.00 81 ASN A O 1
ATOM 613 N N . TRP A 1 82 ? 9.130 3.332 5.965 1.00 89.12 82 TRP A N 1
ATOM 614 C CA . TRP A 1 82 ? 8.618 2.644 7.149 1.00 89.12 82 TRP A CA 1
ATOM 615 C C . TRP A 1 82 ? 9.630 2.621 8.298 1.00 89.12 82 TRP A C 1
ATOM 617 O O . TRP A 1 82 ? 9.268 2.870 9.452 1.00 89.12 82 TRP A O 1
ATOM 627 N N . LEU A 1 83 ? 10.906 2.378 7.996 1.00 90.38 83 LEU A N 1
ATOM 628 C CA . LEU A 1 83 ? 11.957 2.309 9.007 1.00 90.38 83 LEU A CA 1
ATOM 629 C C . LEU A 1 83 ? 12.160 3.652 9.727 1.00 90.38 83 LEU A C 1
ATOM 631 O O . LEU A 1 83 ? 12.279 3.681 10.956 1.00 90.38 83 LEU A O 1
ATOM 635 N N . PHE A 1 84 ? 12.187 4.759 8.981 1.00 92.56 84 PHE A N 1
ATOM 636 C CA . PHE A 1 84 ? 12.531 6.075 9.529 1.00 92.56 84 PHE A CA 1
ATOM 637 C C . PHE A 1 84 ? 11.315 6.914 9.933 1.00 92.56 84 PHE A C 1
ATOM 639 O O . PHE A 1 84 ? 11.338 7.568 10.979 1.00 92.56 84 PHE A O 1
ATOM 646 N N . VAL A 1 85 ? 10.248 6.905 9.133 1.00 92.00 85 VAL A N 1
ATOM 647 C CA . VAL A 1 85 ? 9.099 7.807 9.300 1.00 92.00 85 VAL A CA 1
ATOM 648 C C . VAL A 1 85 ? 8.006 7.154 10.140 1.00 92.00 85 VAL A C 1
ATOM 650 O O . VAL A 1 85 ? 7.553 7.751 11.122 1.00 92.00 85 VAL A O 1
ATOM 653 N N . ALA A 1 86 ? 7.617 5.914 9.823 1.00 87.25 86 ALA A N 1
ATOM 654 C CA . ALA A 1 86 ? 6.487 5.267 10.496 1.00 87.25 86 ALA A CA 1
ATOM 655 C C . ALA A 1 86 ? 6.740 5.071 12.000 1.00 87.25 86 ALA A C 1
ATOM 657 O O . ALA A 1 86 ? 5.841 5.289 12.817 1.00 87.25 86 ALA A O 1
ATOM 658 N N . LYS A 1 87 ? 7.983 4.757 12.398 1.00 84.62 87 LYS A N 1
ATOM 659 C CA . LYS A 1 87 ? 8.362 4.651 13.818 1.00 84.62 87 LYS A CA 1
ATOM 660 C C . LYS A 1 87 ? 8.135 5.962 14.578 1.00 84.62 87 LYS A C 1
ATOM 662 O O . LYS A 1 87 ? 7.626 5.937 15.698 1.00 84.62 87 LYS A O 1
ATOM 667 N N . ARG A 1 88 ? 8.478 7.103 13.972 1.00 87.44 88 ARG A N 1
ATOM 668 C CA . ARG A 1 88 ? 8.289 8.427 14.578 1.00 87.44 88 ARG A CA 1
ATOM 669 C C . ARG A 1 88 ? 6.810 8.808 14.646 1.00 87.44 88 ARG A C 1
ATOM 671 O O . ARG A 1 88 ? 6.355 9.260 15.692 1.00 87.44 88 ARG A O 1
ATOM 678 N N . LEU A 1 89 ? 6.052 8.570 13.575 1.00 86.62 89 LEU A N 1
ATOM 679 C CA . LEU A 1 89 ? 4.607 8.828 13.538 1.00 86.62 89 LEU A CA 1
ATOM 680 C C . LEU A 1 89 ? 3.840 8.000 14.575 1.00 86.62 89 LEU A C 1
ATOM 682 O O . LEU A 1 89 ? 2.918 8.511 15.211 1.00 86.62 89 LEU A O 1
ATOM 686 N N . ARG A 1 90 ? 4.256 6.750 14.817 1.00 83.00 90 ARG A N 1
ATOM 687 C CA . ARG A 1 90 ? 3.661 5.906 15.861 1.00 83.00 90 ARG A CA 1
ATOM 688 C C . ARG A 1 90 ? 3.823 6.496 17.262 1.00 83.00 90 ARG A C 1
ATOM 690 O O . ARG A 1 90 ? 2.935 6.309 18.080 1.00 83.00 90 ARG A O 1
ATOM 697 N N . SER A 1 91 ? 4.915 7.212 17.534 1.00 82.75 91 SER A N 1
ATOM 698 C CA . SER A 1 91 ? 5.121 7.875 18.829 1.00 82.75 91 SER A CA 1
ATOM 699 C C . SER A 1 91 ? 4.180 9.059 19.057 1.00 82.75 91 SER A C 1
ATOM 701 O O . SER A 1 91 ? 3.902 9.375 20.206 1.00 82.75 91 SER A O 1
ATOM 703 N N . TYR A 1 92 ? 3.734 9.735 17.994 1.00 82.25 92 TYR A N 1
ATOM 704 C CA . TYR A 1 92 ? 2.843 10.901 18.089 1.00 82.25 92 TYR A CA 1
ATOM 705 C C . TYR A 1 92 ? 1.354 10.543 18.003 1.00 82.25 92 TYR A C 1
ATOM 707 O O . TYR A 1 92 ? 0.505 11.383 18.268 1.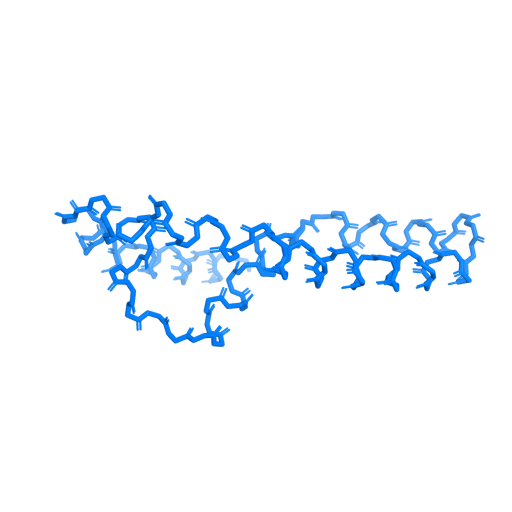00 82.25 92 TYR A O 1
ATOM 715 N N . SER A 1 93 ? 1.049 9.310 17.599 1.00 72.00 93 SER A N 1
ATOM 716 C CA . SER A 1 93 ? -0.306 8.751 17.490 1.00 72.00 93 SER A CA 1
ATOM 717 C C . SER A 1 93 ? -0.583 7.682 18.557 1.00 72.00 93 SER A C 1
ATOM 719 O O . SER A 1 93 ? -1.523 6.893 18.418 1.00 72.00 93 SER A O 1
ATOM 721 N N . ALA A 1 94 ? 0.289 7.593 19.566 1.00 58.53 94 ALA A N 1
ATOM 722 C CA . ALA A 1 94 ? 0.118 6.774 20.763 1.00 58.53 94 ALA A CA 1
ATOM 723 C C . ALA A 1 94 ? -0.629 7.557 21.844 1.00 58.53 94 ALA A C 1
ATOM 725 O O . ALA A 1 94 ? -0.426 8.790 21.911 1.00 58.53 94 ALA A O 1
#

Foldseek 3Di:
DVVVVVVVVVVCVVCVVQLVPDVCCVPPVVVPDDPVRVVVVVVVVVDDCCVVCVLVVCCVPV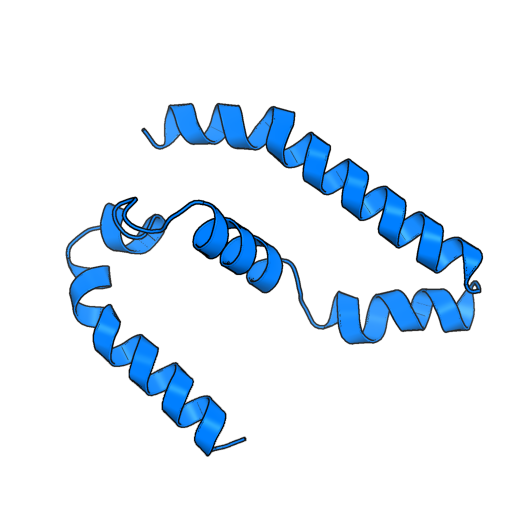NDVRSVVVVVCVVVVVVVCCVPPVVVVVVVVD

Secondary structure (DSSP, 8-state):
-HHHHHHHHHHHHHHHHHHTT-HHHHHHGGG-S-HHHHHHHHHHHH--HIIIIIHHHHHHHH-HHHHHHHHHHHHHHHHHHIIIIIHHHHHH--

Sequence (94 aa):
MCFYISVVIGIGFTYAKRANESSENFLIGGRTLGPWVTAMGAEASDMSGWLLMGLPGVAYWFGLSDAVWTAIGLLIGTYLNWLFVAKRLRSYSA

Radius of gyration: 17.65 Å; chains: 1; bounding box: 38×19×44 Å

pLDDT: mean 89.42, std 5.46, range [58.53, 97.38]